Protein AF-0000000080795939 (afdb_homodimer)

Structure (mmCIF, N/CA/C/O backbone):
data_AF-0000000080795939-model_v1
#
loop_
_entity.id
_entity.type
_entity.pdbx_description
1 polymer 'RNA-binding protein Hfq'
#
loop_
_atom_site.group_PDB
_atom_site.id
_atom_site.type_symbol
_atom_site.label_atom_id
_atom_site.label_alt_id
_atom_site.label_comp_id
_atom_site.label_asym_id
_atom_site.label_entity_id
_atom_site.label_seq_id
_atom_site.pdbx_PDB_ins_code
_atom_site.Cartn_x
_atom_site.Cartn_y
_atom_site.Cartn_z
_atom_site.occupancy
_atom_site.B_iso_or_equiv
_atom_site.auth_seq_id
_atom_site.auth_comp_id
_atom_site.auth_asym_id
_atom_site.auth_atom_id
_atom_site.pdbx_PDB_model_num
ATOM 1 N N . MET A 1 1 ? 4.16 20.094 -15.539 1 32.28 1 MET A N 1
ATOM 2 C CA . MET A 1 1 ? 3.641 19.812 -14.211 1 32.28 1 MET A CA 1
ATOM 3 C C . MET A 1 1 ? 4.438 18.688 -13.539 1 32.28 1 MET A C 1
ATOM 5 O O . MET A 1 1 ? 4.906 17.766 -14.211 1 32.28 1 MET A O 1
ATOM 9 N N . ALA A 1 2 ? 5.113 18.859 -12.508 1 42 2 ALA A N 1
ATOM 10 C CA . ALA A 1 2 ? 6.035 17.906 -11.906 1 42 2 ALA A CA 1
ATOM 11 C C . ALA A 1 2 ? 5.438 16.5 -11.883 1 42 2 ALA A C 1
ATOM 13 O O . ALA A 1 2 ? 4.258 16.328 -11.562 1 42 2 ALA A O 1
ATOM 14 N N . GLU A 1 3 ? 5.809 15.719 -12.758 1 47.53 3 GLU A N 1
ATOM 15 C CA . GLU A 1 3 ? 5.258 14.375 -12.836 1 47.53 3 GLU A CA 1
ATOM 16 C C . GLU A 1 3 ? 4.93 13.836 -11.445 1 47.53 3 GLU A C 1
ATOM 18 O O . GLU A 1 3 ? 5.781 13.836 -10.555 1 47.53 3 GLU A O 1
ATOM 23 N N . LYS A 1 4 ? 3.723 14.016 -11.016 1 59.03 4 LYS A N 1
ATOM 24 C CA . LYS A 1 4 ? 3.207 13.531 -9.734 1 59.03 4 LYS A CA 1
ATOM 25 C C . LYS A 1 4 ? 3.799 12.172 -9.383 1 59.03 4 LYS A C 1
ATOM 27 O O . LYS A 1 4 ? 3.873 11.281 -10.227 1 59.03 4 LYS A O 1
ATOM 32 N N . PHE A 1 5 ? 4.676 12.156 -8.453 1 74.81 5 PHE A N 1
ATOM 33 C CA . PHE A 1 5 ? 5.293 10.922 -7.977 1 74.81 5 PHE A CA 1
ATOM 34 C C . PHE A 1 5 ? 4.266 9.797 -7.891 1 74.81 5 PHE A C 1
ATOM 36 O O . PHE A 1 5 ? 3.289 9.898 -7.148 1 74.81 5 PHE A O 1
ATOM 43 N N . ASN A 1 6 ? 4.297 8.945 -8.922 1 90.62 6 ASN A N 1
ATOM 44 C CA . ASN A 1 6 ? 3.418 7.781 -8.938 1 90.62 6 ASN A CA 1
ATOM 45 C C . ASN A 1 6 ? 4.004 6.629 -8.117 1 90.62 6 ASN A C 1
ATOM 47 O O . ASN A 1 6 ? 4.664 5.746 -8.672 1 90.62 6 ASN A O 1
ATOM 51 N N . LEU A 1 7 ? 3.77 6.605 -6.895 1 94.38 7 LEU A N 1
ATOM 52 C CA . LEU A 1 7 ? 4.316 5.645 -5.941 1 94.38 7 LEU A CA 1
ATOM 53 C C . LEU A 1 7 ? 4.008 4.215 -6.371 1 94.38 7 LEU A C 1
ATOM 55 O O . LEU A 1 7 ? 4.906 3.371 -6.426 1 94.38 7 LEU A O 1
ATOM 59 N N . GLN A 1 8 ? 2.764 3.924 -6.656 1 96.12 8 GLN A N 1
ATOM 60 C CA . GLN A 1 8 ? 2.354 2.57 -7.012 1 96.12 8 GLN A CA 1
ATOM 61 C C . GLN A 1 8 ? 3.121 2.061 -8.227 1 96.12 8 GLN A C 1
ATOM 63 O O . GLN A 1 8 ? 3.613 0.931 -8.227 1 96.12 8 GLN A O 1
ATOM 68 N N . ASP A 1 9 ? 3.221 2.922 -9.211 1 96.12 9 ASP A N 1
ATOM 69 C CA . ASP A 1 9 ? 3.904 2.531 -10.445 1 96.12 9 ASP A CA 1
ATOM 70 C C . ASP A 1 9 ? 5.379 2.238 -10.18 1 96.12 9 ASP A C 1
ATOM 72 O O . ASP A 1 9 ? 5.926 1.262 -10.703 1 96.12 9 ASP A O 1
ATOM 76 N N . ARG A 1 10 ? 5.965 3.05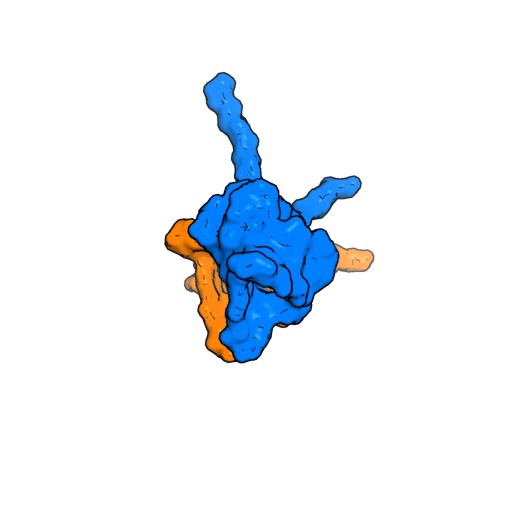5 -9.445 1 95.62 10 ARG A N 1
ATOM 77 C CA . ARG A 1 10 ? 7.379 2.859 -9.148 1 95.62 10 ARG A CA 1
ATOM 78 C C . ARG A 1 10 ? 7.598 1.577 -8.352 1 95.62 10 ARG A C 1
ATOM 80 O O . ARG A 1 10 ? 8.5 0.793 -8.656 1 95.62 10 ARG A O 1
ATOM 87 N N . PHE A 1 11 ? 6.797 1.362 -7.328 1 97.31 11 PHE A N 1
ATOM 88 C CA . PHE A 1 11 ? 6.859 0.163 -6.5 1 97.31 11 PHE A CA 1
ATOM 89 C C . PHE A 1 11 ? 6.734 -1.092 -7.355 1 97.31 11 PHE A C 1
ATOM 91 O O . PHE A 1 11 ? 7.582 -1.982 -7.289 1 97.31 11 PHE A O 1
ATOM 98 N N . LEU A 1 12 ? 5.727 -1.121 -8.227 1 98.12 12 LEU A N 1
ATOM 99 C CA . LEU A 1 12 ? 5.449 -2.289 -9.055 1 98.12 12 LEU A CA 1
ATOM 100 C C . LEU A 1 12 ? 6.535 -2.48 -10.109 1 98.12 12 LEU A C 1
ATOM 102 O O . LEU A 1 12 ? 6.906 -3.613 -10.43 1 98.12 12 LEU A O 1
ATOM 106 N N . ASN A 1 13 ? 7.031 -1.396 -10.609 1 97.69 13 ASN A N 1
ATOM 107 C CA . ASN A 1 13 ? 8.078 -1.491 -11.625 1 97.69 13 ASN A CA 1
ATOM 108 C C . ASN A 1 13 ? 9.375 -2.051 -11.039 1 97.69 13 ASN A C 1
ATOM 110 O O . ASN A 1 13 ? 10.062 -2.842 -11.688 1 97.69 13 ASN A O 1
ATOM 114 N N . ILE A 1 14 ? 9.719 -1.615 -9.859 1 97.56 14 ILE A N 1
ATOM 115 C CA . ILE A 1 14 ? 10.922 -2.117 -9.211 1 97.56 14 ILE A CA 1
ATOM 116 C C . ILE A 1 14 ? 10.781 -3.611 -8.938 1 97.56 14 ILE A C 1
ATOM 118 O O . ILE A 1 14 ? 11.711 -4.383 -9.164 1 97.56 14 ILE A O 1
ATOM 122 N N . LEU A 1 15 ? 9.602 -4.047 -8.438 1 98.25 15 LEU A N 1
ATOM 123 C CA . LEU A 1 15 ? 9.336 -5.469 -8.242 1 98.25 15 LEU A CA 1
ATOM 124 C C . LEU A 1 15 ? 9.523 -6.242 -9.539 1 98.25 15 LEU A C 1
ATOM 126 O O . LEU A 1 15 ? 10.133 -7.312 -9.547 1 98.25 15 LEU A O 1
ATOM 130 N N . ARG A 1 16 ? 8.914 -5.727 -10.602 1 98.25 16 ARG A N 1
ATOM 131 C CA . ARG A 1 16 ? 8.93 -6.363 -11.914 1 98.25 16 ARG A CA 1
ATOM 132 C C . ARG A 1 16 ? 10.359 -6.477 -12.445 1 98.25 16 ARG A C 1
ATOM 134 O O . ARG A 1 16 ? 10.805 -7.57 -12.805 1 98.25 16 ARG A O 1
ATOM 141 N N . ILE A 1 17 ? 11.109 -5.387 -12.438 1 97.81 17 ILE A N 1
ATOM 142 C CA . ILE A 1 17 ? 12.438 -5.316 -13.031 1 97.81 17 ILE A CA 1
ATOM 143 C C . ILE A 1 17 ? 13.398 -6.211 -12.25 1 97.81 17 ILE A C 1
ATOM 145 O O . ILE A 1 17 ? 14.227 -6.91 -12.844 1 97.81 17 ILE A O 1
ATOM 149 N N . ASN A 1 18 ? 13.234 -6.215 -10.938 1 97.69 18 ASN A N 1
ATOM 150 C CA . ASN A 1 18 ? 14.172 -6.953 -10.102 1 97.69 18 ASN A CA 1
ATOM 151 C C . ASN A 1 18 ? 13.648 -8.352 -9.773 1 97.69 18 ASN A C 1
ATOM 153 O O . ASN A 1 18 ? 14.289 -9.094 -9.023 1 97.69 18 ASN A O 1
ATOM 157 N N . LYS A 1 19 ? 12.516 -8.664 -10.281 1 97.81 19 LYS A N 1
ATOM 158 C CA . LYS A 1 19 ? 11.906 -9.984 -10.094 1 97.81 19 LYS A CA 1
ATOM 159 C C . LYS A 1 19 ? 11.797 -10.336 -8.617 1 97.81 19 LYS A C 1
ATOM 161 O O . LYS A 1 19 ? 12.156 -11.438 -8.203 1 97.81 19 LYS A O 1
ATOM 166 N N . ILE A 1 20 ? 11.43 -9.406 -7.812 1 98.31 20 ILE A N 1
ATOM 167 C CA . ILE A 1 20 ? 11.242 -9.609 -6.379 1 98.31 20 ILE A CA 1
ATOM 168 C C . ILE A 1 20 ? 9.867 -10.227 -6.121 1 98.31 20 ILE A C 1
ATOM 170 O O . ILE A 1 20 ? 8.852 -9.734 -6.621 1 98.31 20 ILE A O 1
ATOM 174 N N . GLU A 1 21 ? 9.844 -11.312 -5.371 1 98.69 21 GLU A N 1
ATOM 175 C CA . GLU A 1 21 ? 8.57 -11.922 -4.996 1 98.69 21 GLU A CA 1
ATOM 176 C C . GLU A 1 21 ? 7.758 -10.992 -4.098 1 98.69 21 GLU A C 1
ATOM 178 O O . GLU A 1 21 ? 8.312 -10.32 -3.23 1 98.69 21 GLU A O 1
ATOM 183 N N . VAL A 1 22 ? 6.414 -11.078 -4.297 1 98.75 22 VAL A N 1
ATOM 184 C CA . VAL A 1 22 ? 5.531 -10.242 -3.498 1 98.75 22 VAL A CA 1
ATOM 185 C C . VAL A 1 22 ? 4.332 -11.055 -3.02 1 98.75 22 VAL A C 1
ATOM 187 O O . VAL A 1 22 ? 3.781 -11.859 -3.775 1 98.75 22 VAL A O 1
ATOM 190 N N . LYS A 1 23 ? 4.023 -10.812 -1.775 1 98.56 23 LYS A N 1
ATOM 191 C CA . LYS A 1 23 ? 2.771 -11.312 -1.222 1 98.56 23 LYS A CA 1
ATOM 192 C C . LYS A 1 23 ? 1.658 -10.281 -1.351 1 98.56 23 LYS A C 1
ATOM 194 O O . LYS A 1 23 ? 1.863 -9.102 -1.059 1 98.56 23 LYS A O 1
ATOM 199 N N . ILE A 1 24 ? 0.473 -10.695 -1.769 1 98.38 24 ILE A N 1
ATOM 200 C CA . ILE A 1 24 ? -0.655 -9.797 -1.972 1 98.38 24 ILE A CA 1
ATOM 201 C C . ILE A 1 24 ? -1.841 -10.25 -1.125 1 98.38 24 ILE A C 1
ATOM 203 O O . ILE A 1 24 ? -2.295 -11.391 -1.245 1 98.38 24 ILE A O 1
ATOM 207 N N . TYR A 1 25 ? -2.324 -9.328 -0.342 1 97.19 25 TYR A N 1
ATOM 208 C CA . TYR A 1 25 ? -3.525 -9.555 0.457 1 97.19 25 TYR A CA 1
ATOM 209 C C . TYR A 1 25 ? -4.758 -9 -0.248 1 97.19 25 TYR A C 1
ATOM 211 O O . TYR A 1 25 ? -4.789 -7.832 -0.637 1 97.19 25 TYR A O 1
ATOM 219 N N . LEU A 1 26 ? -5.715 -9.891 -0.4 1 96.62 26 LEU A N 1
ATOM 220 C CA . LEU A 1 26 ? -6.926 -9.531 -1.129 1 96.62 26 LEU A CA 1
ATOM 221 C C . LEU A 1 26 ? -8.109 -9.375 -0.177 1 96.62 26 LEU A C 1
ATOM 223 O O . LEU A 1 26 ? -8.023 -9.766 0.99 1 96.62 26 LEU A O 1
ATOM 227 N N . GLU A 1 27 ? -9.094 -8.781 -0.702 1 91.25 27 GLU A N 1
ATOM 228 C CA . GLU A 1 27 ? -10.336 -8.656 0.054 1 91.25 27 GLU A CA 1
ATOM 229 C C . GLU A 1 27 ? -10.867 -10.023 0.481 1 91.25 27 GLU A C 1
ATOM 231 O O . GLU A 1 27 ? -10.648 -11.023 -0.21 1 91.25 27 GLU A O 1
ATOM 236 N N . GLY A 1 28 ? -11.438 -10.07 1.706 1 87.62 28 GLY A N 1
ATOM 237 C CA . GLY A 1 28 ? -12.094 -11.289 2.146 1 87.62 28 GLY A CA 1
ATOM 238 C C . GLY A 1 28 ? -11.148 -12.289 2.785 1 87.62 28 GLY A C 1
ATOM 239 O O . GLY A 1 28 ? -11.508 -13.445 3.012 1 87.62 28 GLY A O 1
ATOM 240 N N . GLY A 1 29 ? -9.875 -11.875 2.893 1 86.25 29 GLY A N 1
ATOM 241 C CA . GLY A 1 29 ? -8.953 -12.695 3.654 1 86.25 29 GLY A CA 1
ATOM 242 C C . GLY A 1 29 ? -8.117 -13.617 2.783 1 86.25 29 GLY A C 1
ATOM 243 O O . GLY A 1 29 ? -7.348 -14.43 3.293 1 86.25 29 GLY A O 1
ATOM 244 N N . PHE A 1 30 ? -8.188 -13.469 1.51 1 91.25 30 PHE A N 1
ATOM 245 C CA . PHE A 1 30 ? -7.387 -14.258 0.583 1 91.25 30 PHE A CA 1
ATOM 246 C C . PHE A 1 30 ? -6.031 -13.602 0.349 1 91.25 30 PHE A C 1
ATOM 248 O O . PHE A 1 30 ? -5.883 -12.391 0.511 1 91.25 30 PHE A O 1
ATOM 255 N N . GLN A 1 31 ? -5.086 -14.562 0.08 1 95.81 31 GLN A N 1
ATOM 256 C CA . GLN A 1 31 ? -3.76 -14.062 -0.266 1 95.81 31 GLN A CA 1
ATOM 257 C C . GLN A 1 31 ? -3.176 -14.828 -1.449 1 95.81 31 GLN A C 1
ATOM 259 O O . GLN A 1 31 ? -3.549 -15.977 -1.694 1 95.81 31 GLN A O 1
ATOM 264 N N . THR A 1 32 ? -2.332 -14.156 -2.193 1 96.94 32 THR A N 1
ATOM 265 C CA . THR A 1 32 ? -1.554 -14.773 -3.258 1 96.94 32 THR A CA 1
ATOM 266 C C . THR A 1 32 ? -0.131 -14.227 -3.281 1 96.94 32 THR A C 1
ATOM 268 O O . THR A 1 32 ? 0.221 -13.367 -2.467 1 96.94 32 THR A O 1
ATOM 271 N N . SER A 1 33 ? 0.689 -14.836 -4.105 1 98.19 33 SER A N 1
ATOM 272 C CA . SER A 1 33 ? 2.066 -14.367 -4.219 1 98.19 33 SER A CA 1
ATOM 273 C C . SER A 1 33 ? 2.65 -14.695 -5.59 1 98.19 33 SER A C 1
ATOM 275 O O . SER A 1 33 ? 2.088 -15.5 -6.332 1 98.19 33 SER A O 1
ATOM 277 N N . GLY A 1 34 ? 3.691 -14.008 -5.875 1 98.62 34 GLY A N 1
ATOM 278 C CA . GLY A 1 34 ? 4.398 -14.258 -7.121 1 98.62 34 GLY A CA 1
ATOM 279 C C . GLY A 1 34 ? 5.305 -13.117 -7.531 1 98.62 34 GLY A C 1
ATOM 280 O O . GLY A 1 34 ? 5.559 -12.203 -6.746 1 98.62 34 GLY A O 1
ATOM 281 N N . VAL A 1 35 ? 5.828 -13.281 -8.719 1 98.75 35 VAL A N 1
ATOM 282 C CA . VAL A 1 35 ? 6.648 -12.227 -9.305 1 98.75 35 VAL A CA 1
ATOM 283 C C . VAL A 1 35 ? 5.809 -11.398 -10.266 1 98.75 35 VAL A C 1
ATOM 285 O O . VAL A 1 35 ? 5.047 -11.945 -11.07 1 98.75 35 VAL A O 1
ATOM 288 N N . VAL A 1 36 ? 6 -10.078 -10.172 1 98.81 36 VAL A N 1
ATOM 289 C CA . VAL A 1 36 ? 5.277 -9.203 -11.086 1 98.81 36 VAL A CA 1
ATOM 290 C C . VAL A 1 36 ? 5.852 -9.328 -12.492 1 98.81 36 VAL A C 1
ATOM 292 O O . VAL A 1 36 ? 7.051 -9.117 -12.703 1 98.81 36 VAL A O 1
ATOM 295 N N . ARG A 1 37 ? 4.953 -9.602 -13.414 1 98.69 37 ARG A N 1
ATOM 296 C CA . ARG A 1 37 ? 5.371 -9.727 -14.812 1 98.69 37 ARG A CA 1
ATOM 297 C C . ARG A 1 37 ? 5.012 -8.469 -15.602 1 98.69 37 ARG A C 1
ATOM 299 O O . ARG A 1 37 ? 5.758 -8.055 -16.484 1 98.69 37 ARG A O 1
ATOM 306 N N . SER A 1 38 ? 3.836 -7.922 -15.297 1 98.38 38 SER A N 1
ATOM 307 C CA . SER A 1 38 ? 3.303 -6.715 -15.922 1 98.38 38 SER A CA 1
ATOM 308 C C . SER A 1 38 ? 2.186 -6.102 -15.086 1 98.38 38 SER A C 1
ATOM 310 O O . SER A 1 38 ? 1.707 -6.719 -14.133 1 98.38 38 SER A O 1
ATOM 312 N N . PHE A 1 39 ? 1.899 -4.77 -15.398 1 98.31 39 PHE A N 1
ATOM 313 C CA . PHE A 1 39 ? 0.771 -4.129 -14.734 1 98.31 39 PHE A CA 1
ATOM 314 C C . PHE A 1 39 ? 0.289 -2.922 -15.531 1 98.31 39 PHE A C 1
ATOM 316 O O . PHE A 1 39 ? 1.009 -2.41 -16.391 1 98.31 39 PHE A O 1
ATOM 323 N N . ASP A 1 40 ? -0.887 -2.529 -15.266 1 96.94 40 ASP A N 1
ATOM 324 C CA . ASP A 1 40 ? -1.462 -1.312 -15.828 1 96.94 40 ASP A CA 1
ATOM 325 C C . ASP A 1 40 ? -2.26 -0.542 -14.781 1 96.94 40 ASP A C 1
ATOM 327 O O . ASP A 1 40 ? -2.023 -0.691 -13.578 1 96.94 40 ASP A O 1
ATOM 331 N N . ASP A 1 41 ? -3.15 0.251 -15.148 1 95.69 41 ASP A N 1
ATOM 332 C CA . ASP A 1 41 ? -3.836 1.152 -14.227 1 95.69 41 ASP A CA 1
ATOM 333 C C . ASP A 1 41 ? -4.754 0.379 -13.281 1 95.69 41 ASP A C 1
ATOM 335 O O . ASP A 1 41 ? -5.047 0.837 -12.172 1 95.69 41 ASP A O 1
ATOM 339 N N . TYR A 1 42 ? -5.059 -0.827 -13.664 1 97.06 42 TYR A N 1
ATOM 340 C CA . TYR A 1 42 ? -6.137 -1.463 -12.914 1 97.06 42 TYR A CA 1
ATOM 341 C C . TYR A 1 42 ? -5.75 -2.871 -12.484 1 97.06 42 TYR A C 1
ATOM 343 O O . TYR A 1 42 ? -6.391 -3.461 -11.609 1 97.06 42 TYR A O 1
ATOM 351 N N . THR A 1 43 ? -4.699 -3.49 -13.094 1 98.44 43 THR A N 1
ATOM 352 C CA . THR A 1 43 ? -4.414 -4.898 -12.852 1 98.44 43 THR A CA 1
ATOM 353 C C . THR A 1 43 ? -2.91 -5.133 -12.711 1 98.44 43 THR A C 1
ATOM 355 O O . THR A 1 43 ? -2.105 -4.297 -13.133 1 98.44 43 THR A O 1
ATOM 358 N N . VAL A 1 44 ? -2.561 -6.227 -12.117 1 98.69 44 VAL A N 1
ATOM 359 C CA . VAL A 1 44 ? -1.202 -6.738 -11.969 1 98.69 44 VAL A CA 1
ATOM 360 C C . VAL A 1 44 ? -1.143 -8.195 -12.43 1 98.69 44 VAL A C 1
ATOM 362 O O . VAL A 1 44 ? -1.908 -9.031 -11.945 1 98.69 44 VAL A O 1
ATOM 365 N N . LEU A 1 45 ? -0.258 -8.484 -13.32 1 98.81 45 LEU A N 1
ATOM 366 C CA . LEU A 1 45 ? -0.011 -9.852 -13.758 1 98.81 45 LEU A CA 1
ATOM 367 C C . LEU A 1 45 ? 1.099 -10.5 -12.938 1 98.81 45 LEU A C 1
ATOM 369 O O . LEU A 1 45 ? 2.225 -9.992 -12.906 1 98.81 45 LEU A O 1
ATOM 373 N N . LEU A 1 46 ? 0.734 -11.617 -12.344 1 98.69 46 LEU A N 1
ATOM 374 C CA . LEU A 1 46 ? 1.702 -12.336 -11.516 1 98.69 46 LEU A CA 1
ATOM 375 C C . LEU A 1 46 ? 2.1 -13.656 -12.18 1 98.69 46 LEU A C 1
ATOM 377 O O . LEU A 1 46 ? 1.28 -14.297 -12.836 1 98.69 46 LEU A O 1
ATOM 381 N N . GLY A 1 47 ? 3.367 -13.938 -11.914 1 98.38 47 GLY A N 1
ATOM 382 C CA . GLY A 1 47 ? 3.844 -15.273 -12.234 1 98.38 47 GLY A CA 1
ATOM 383 C C . GLY A 1 47 ? 4.359 -16.031 -11.031 1 98.38 47 GLY A C 1
ATOM 384 O O . GLY A 1 47 ? 5.098 -15.477 -10.211 1 98.38 47 GLY A O 1
ATOM 385 N N . LYS A 1 48 ? 3.91 -17.375 -10.945 1 96.75 48 LYS A N 1
ATOM 386 C CA . LYS A 1 48 ? 4.383 -18.234 -9.867 1 96.75 48 LYS A CA 1
ATOM 387 C C . LYS A 1 48 ? 4.387 -19.703 -10.297 1 96.75 48 LYS A C 1
ATOM 389 O O . LYS A 1 48 ? 3.344 -20.25 -10.656 1 96.75 48 LYS A O 1
ATOM 394 N N . ASN A 1 49 ? 5.551 -20.266 -10.219 1 95.06 49 ASN A N 1
ATOM 395 C CA . ASN A 1 49 ? 5.691 -21.688 -10.5 1 95.06 49 ASN A CA 1
ATOM 396 C C . ASN A 1 49 ? 5.062 -22.047 -11.844 1 95.06 49 ASN A C 1
ATOM 398 O O . ASN A 1 49 ? 4.293 -23.016 -11.93 1 95.06 49 ASN A O 1
ATOM 402 N N . GLY A 1 50 ? 5.242 -21.344 -12.805 1 93.62 50 GLY A N 1
ATOM 403 C CA . GLY A 1 50 ? 4.77 -21.625 -14.148 1 93.62 50 GLY A CA 1
ATOM 404 C C . GLY A 1 50 ? 3.332 -21.203 -14.383 1 93.62 50 GLY A C 1
ATOM 405 O O . GLY A 1 50 ? 2.807 -21.344 -15.492 1 93.62 50 GLY A O 1
ATOM 406 N N . GLU A 1 51 ? 2.699 -20.719 -13.32 1 97.12 51 GLU A N 1
ATOM 407 C CA . GLU A 1 51 ? 1.324 -20.234 -13.422 1 97.12 51 GLU A CA 1
ATOM 408 C C . GLU A 1 51 ? 1.274 -18.719 -13.43 1 97.12 51 GLU A C 1
ATOM 410 O O . GLU A 1 51 ? 2.199 -18.047 -12.953 1 97.12 51 GLU A O 1
ATOM 415 N N . GLN A 1 52 ? 0.187 -18.312 -14.18 1 97.75 52 GLN A N 1
ATOM 416 C CA . GLN A 1 52 ? -0.035 -16.875 -14.219 1 97.75 52 GLN A CA 1
ATOM 417 C C . GLN A 1 52 ? -1.368 -16.5 -13.57 1 97.75 52 GLN A C 1
ATOM 419 O O . GLN A 1 52 ? -2.326 -17.281 -13.633 1 97.75 52 GLN A O 1
ATOM 424 N N . SER A 1 53 ? -1.452 -15.312 -12.922 1 97.75 53 SER A N 1
ATOM 425 C CA . SER A 1 53 ? -2.693 -14.773 -12.383 1 97.75 53 SER A CA 1
ATOM 426 C C . SER A 1 53 ? -2.799 -13.273 -12.641 1 97.75 53 SER A C 1
ATOM 428 O O . SER A 1 53 ? -1.808 -12.547 -12.539 1 97.75 53 SER A O 1
ATOM 430 N N . LEU A 1 54 ? -3.98 -12.828 -13.039 1 98.44 54 LEU A N 1
ATOM 431 C CA . LEU A 1 54 ? -4.281 -11.406 -13.195 1 98.44 54 LEU A CA 1
ATOM 432 C C . LEU A 1 54 ? -5.023 -10.875 -11.977 1 98.44 54 LEU A C 1
ATOM 434 O O . LEU A 1 54 ? -6.176 -11.25 -11.734 1 98.44 54 LEU A O 1
ATOM 438 N N . VAL A 1 55 ? -4.387 -10.023 -11.25 1 98.19 55 VAL A N 1
ATOM 439 C CA . VAL A 1 55 ? -4.961 -9.484 -10.023 1 98.19 55 VAL A CA 1
ATOM 440 C C . VAL A 1 55 ? -5.48 -8.07 -10.273 1 98.19 55 VAL A C 1
ATOM 442 O O . VAL A 1 55 ? -4.754 -7.219 -10.789 1 98.19 55 VAL A O 1
ATOM 445 N N . TYR A 1 56 ? -6.762 -7.875 -9.906 1 97.94 56 TYR A N 1
ATOM 446 C CA . TYR A 1 56 ? -7.32 -6.535 -10.039 1 97.94 56 TYR A CA 1
ATOM 447 C C . TYR A 1 56 ? -7.02 -5.691 -8.812 1 97.94 56 TYR A C 1
ATOM 449 O O . TYR A 1 56 ? -7.352 -6.082 -7.688 1 97.94 56 TYR A O 1
ATOM 457 N N . LYS A 1 57 ? -6.598 -4.465 -9.008 1 97.44 57 LYS A N 1
ATOM 458 C CA . LYS A 1 57 ? -6.117 -3.602 -7.934 1 97.44 57 LYS A CA 1
ATOM 459 C C . LYS A 1 57 ? -7.254 -3.215 -6.992 1 97.44 57 LYS A C 1
ATOM 461 O O . LYS A 1 57 ? -7.039 -3.025 -5.793 1 97.44 57 LYS A O 1
ATOM 466 N N . HIS A 1 58 ? -8.445 -3.123 -7.457 1 96.62 58 HIS A N 1
ATOM 467 C CA . HIS A 1 58 ? -9.586 -2.727 -6.629 1 96.62 58 HIS A CA 1
ATOM 468 C C . HIS A 1 58 ? -9.906 -3.795 -5.59 1 96.62 58 HIS A C 1
ATOM 470 O O . HIS A 1 58 ? -10.672 -3.543 -4.652 1 96.62 58 HIS A O 1
ATOM 476 N N . ALA A 1 59 ? -9.273 -5.02 -5.758 1 96.12 59 ALA A N 1
ATOM 477 C CA . ALA A 1 59 ? -9.5 -6.105 -4.809 1 96.12 59 ALA A CA 1
ATOM 478 C C . ALA A 1 59 ? -8.328 -6.254 -3.846 1 96.12 59 ALA A C 1
ATOM 480 O O . ALA A 1 59 ? -8.375 -7.062 -2.918 1 96.12 59 ALA A O 1
ATOM 481 N N . VAL A 1 60 ? -7.27 -5.504 -4.074 1 97.38 60 VAL A N 1
ATOM 482 C CA . VAL A 1 60 ? -6.055 -5.637 -3.275 1 97.38 60 VAL A CA 1
ATOM 483 C C . VAL A 1 60 ? -6.168 -4.785 -2.014 1 97.38 60 VAL A C 1
ATOM 485 O O . VAL A 1 60 ? -6.578 -3.623 -2.078 1 97.38 60 VAL A O 1
ATOM 488 N N . LYS A 1 61 ? -5.695 -5.398 -0.916 1 96.75 61 LYS A N 1
ATOM 489 C CA . LYS A 1 61 ? -5.633 -4.688 0.356 1 96.75 61 LYS A CA 1
ATOM 490 C C . LYS A 1 61 ? -4.215 -4.195 0.642 1 96.75 61 LYS A C 1
ATOM 492 O O . LYS A 1 61 ? -4.023 -3.051 1.06 1 96.75 61 LYS A O 1
ATOM 497 N N . MET A 1 62 ? -3.324 -5.105 0.365 1 97.56 62 MET A N 1
ATOM 498 C CA . MET A 1 62 ? -1.945 -4.832 0.763 1 97.56 62 MET A CA 1
ATOM 499 C C . MET A 1 62 ? -0.97 -5.691 -0.032 1 97.56 62 MET A C 1
ATOM 501 O O . MET A 1 62 ? -1.28 -6.836 -0.376 1 97.56 62 MET A O 1
ATOM 505 N N . MET A 1 63 ? 0.208 -5.074 -0.318 1 98.44 63 MET A N 1
ATOM 506 C CA . MET A 1 63 ? 1.313 -5.809 -0.93 1 98.44 63 MET A CA 1
ATOM 507 C C . MET A 1 63 ? 2.562 -5.738 -0.056 1 98.44 63 MET A C 1
ATOM 509 O O . MET A 1 63 ? 2.906 -4.672 0.458 1 98.44 63 MET A O 1
ATOM 513 N N . VAL A 1 64 ? 3.24 -6.953 0.089 1 98.38 64 VAL A N 1
ATOM 514 C CA . VAL A 1 64 ? 4.441 -7.035 0.91 1 98.38 64 VAL A CA 1
ATOM 515 C C . VAL A 1 64 ? 5.566 -7.699 0.117 1 98.38 64 VAL A C 1
ATOM 517 O O . VAL A 1 64 ? 5.531 -8.906 -0.13 1 98.38 64 VAL A O 1
ATOM 520 N N . PRO A 1 65 ? 6.523 -6.918 -0.235 1 98.56 65 PRO A N 1
ATOM 521 C CA . PRO A 1 65 ? 7.656 -7.512 -0.95 1 98.56 65 PRO A CA 1
ATOM 522 C C . PRO A 1 65 ? 8.531 -8.383 -0.051 1 98.56 65 PRO A C 1
ATOM 524 O O . PRO A 1 65 ? 8.609 -8.148 1.156 1 98.56 65 PRO A O 1
ATOM 527 N N . SER A 1 66 ? 9.203 -9.305 -0.642 1 98.06 66 SER A N 1
ATOM 528 C CA . SER A 1 66 ? 10.07 -10.219 0.104 1 98.06 66 SER A CA 1
ATOM 529 C C . SER A 1 66 ? 11.391 -9.555 0.473 1 98.06 66 SER A C 1
ATOM 531 O O . SER A 1 66 ? 12.102 -10.031 1.355 1 98.06 66 SER A O 1
ATOM 533 N N . LYS A 1 67 ? 11.711 -8.43 -0.258 1 95.81 67 LYS A N 1
ATOM 534 C CA . LYS A 1 67 ? 12.922 -7.656 -0.015 1 95.81 67 LYS A CA 1
ATOM 535 C C . LYS A 1 67 ? 12.617 -6.16 0.036 1 95.81 67 LYS A C 1
ATOM 537 O O . LYS A 1 67 ? 11.617 -5.707 -0.518 1 95.81 67 LYS A O 1
ATOM 542 N N . TYR A 1 68 ? 13.5 -5.512 0.677 1 94.5 68 TYR A N 1
ATOM 543 C CA . TYR A 1 68 ? 13.367 -4.062 0.765 1 94.5 68 TYR A CA 1
ATOM 544 C C . TYR A 1 68 ? 13.508 -3.416 -0.608 1 94.5 68 TYR A C 1
ATOM 546 O O . TYR A 1 68 ? 14.414 -3.756 -1.371 1 94.5 68 TYR A O 1
ATOM 554 N N . ILE A 1 69 ? 12.578 -2.469 -0.815 1 92.88 69 ILE A N 1
ATOM 555 C CA . ILE A 1 69 ? 12.539 -1.75 -2.084 1 92.88 69 ILE A CA 1
ATOM 556 C C . ILE A 1 69 ? 12.992 -0.308 -1.873 1 92.88 69 ILE A C 1
ATOM 558 O O . ILE A 1 69 ? 12.422 0.417 -1.054 1 92.88 69 ILE A O 1
ATOM 562 N N . LYS A 1 70 ? 13.969 0.106 -2.566 1 89.75 70 LYS A N 1
ATOM 563 C CA . LYS A 1 70 ? 14.453 1.48 -2.482 1 89.75 70 LYS A CA 1
ATOM 564 C C . LYS A 1 70 ? 13.727 2.383 -3.471 1 89.75 70 LYS A C 1
ATOM 566 O O . LYS A 1 70 ? 14.062 2.422 -4.656 1 89.75 70 LYS A O 1
ATOM 571 N N . LEU A 1 71 ? 12.844 3.08 -3.061 1 87.19 71 LEU A N 1
ATOM 572 C CA . LEU A 1 71 ? 11.992 3.881 -3.936 1 87.19 71 LEU A CA 1
ATOM 573 C C . LEU A 1 71 ? 12.633 5.234 -4.223 1 87.19 71 LEU A C 1
ATOM 575 O O . LEU A 1 71 ? 12.414 5.82 -5.285 1 87.19 71 LEU A O 1
ATOM 579 N N . PHE A 1 72 ? 13.273 5.812 -3.215 1 75.5 72 PHE A N 1
ATOM 580 C CA . PHE A 1 72 ? 13.805 7.156 -3.41 1 75.5 72 PHE A CA 1
ATOM 581 C C . PHE A 1 72 ? 15.328 7.141 -3.428 1 75.5 72 PHE A C 1
ATOM 583 O O . PHE A 1 72 ? 15.953 6.395 -2.674 1 75.5 72 PHE A O 1
ATOM 590 N N . GLN A 1 73 ? 15.898 7.301 -4.582 1 61.59 73 GLN A N 1
ATOM 591 C CA . GLN A 1 73 ? 17.359 7.457 -4.625 1 61.59 73 GLN A CA 1
ATOM 592 C C . GLN A 1 73 ? 17.781 8.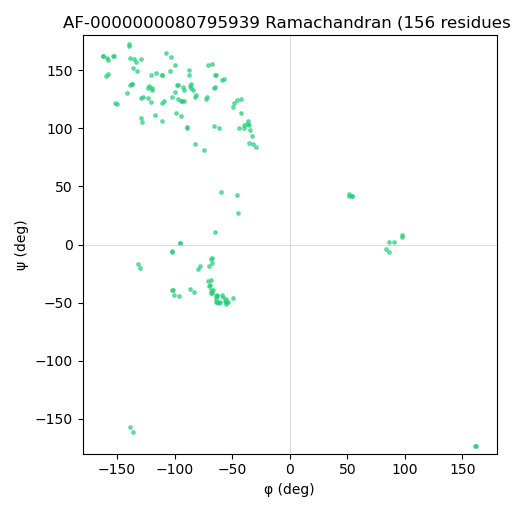75 -3.943 1 61.59 73 GLN A C 1
ATOM 594 O O . GLN A 1 73 ? 17.203 9.805 -4.172 1 61.59 73 GLN A O 1
ATOM 599 N N . GLU A 1 74 ? 18.25 8.523 -2.723 1 54.94 74 GLU A N 1
ATOM 600 C CA . GLU A 1 74 ? 18.859 9.688 -2.084 1 54.94 74 GLU A CA 1
ATOM 601 C C . GLU A 1 74 ? 19.859 10.367 -3.018 1 54.94 74 GLU A C 1
ATOM 603 O O . GLU A 1 74 ? 20.562 9.695 -3.779 1 54.94 74 GLU A O 1
ATOM 608 N N . PRO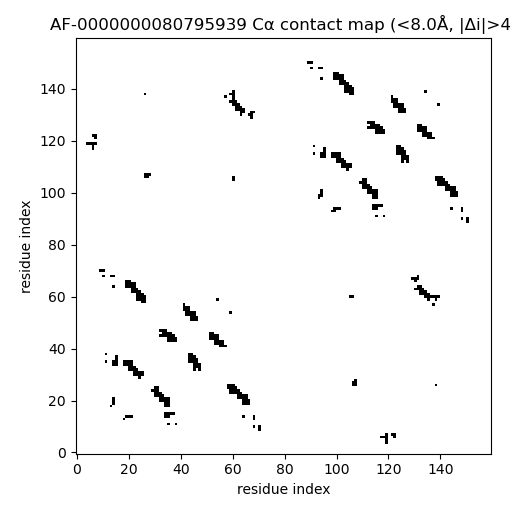 A 1 75 ? 19.594 11.609 -3.365 1 53.78 75 PRO A N 1
ATOM 609 C CA . PRO A 1 75 ? 20.656 12.242 -4.141 1 53.78 75 PRO A CA 1
ATOM 610 C C . PRO A 1 75 ? 22.047 11.93 -3.594 1 53.78 75 PRO A C 1
ATOM 612 O O . PRO A 1 75 ? 22.219 11.703 -2.391 1 53.78 75 PRO A O 1
ATOM 615 N N . PRO A 1 76 ? 22.953 11.391 -4.453 1 53.16 76 PRO A N 1
ATOM 616 C CA . PRO A 1 76 ? 24.328 11.172 -3.992 1 53.16 76 PRO A CA 1
ATOM 617 C C . PRO A 1 76 ? 24.828 12.273 -3.062 1 53.16 76 PRO A C 1
ATOM 619 O O . PRO A 1 76 ? 24.406 13.43 -3.193 1 53.16 76 PRO A O 1
ATOM 622 N N . SER A 1 77 ? 24.859 11.953 -1.796 1 53.44 77 SER A N 1
ATOM 623 C CA . SER A 1 77 ? 25.531 12.922 -0.93 1 53.44 77 SER A CA 1
ATOM 624 C C . SER A 1 77 ? 26.719 13.57 -1.635 1 53.44 77 SER A C 1
ATOM 626 O O . SER A 1 77 ? 27.484 12.898 -2.312 1 53.44 77 SER A O 1
ATOM 628 N N . LYS A 1 78 ? 26.484 14.766 -2.055 1 47.94 78 LYS A N 1
ATOM 629 C CA . LYS A 1 78 ? 27.656 15.508 -2.512 1 47.94 78 LYS A CA 1
ATOM 630 C C . LYS A 1 78 ? 28.828 15.352 -1.54 1 47.94 78 LYS A C 1
ATOM 632 O O . LYS A 1 78 ? 29.094 16.25 -0.737 1 47.94 78 LYS A O 1
ATOM 637 N N . ASP A 1 79 ? 28.984 14.352 -0.79 1 43.62 79 ASP A N 1
ATOM 638 C CA . ASP A 1 79 ? 30.25 14.445 -0.083 1 43.62 79 ASP A CA 1
ATOM 639 C C . ASP A 1 79 ? 31.422 14.375 -1.057 1 43.62 79 ASP A C 1
ATOM 641 O O . ASP A 1 79 ? 32.594 14.305 -0.638 1 43.62 79 ASP A O 1
ATOM 645 N N . GLU A 1 80 ? 31.25 14.469 -2.5 1 35.06 80 GLU A N 1
ATOM 646 C CA . GLU A 1 80 ? 32.625 14.742 -2.893 1 35.06 80 GLU A CA 1
ATOM 647 C C . GLU A 1 80 ? 33 16.203 -2.643 1 35.06 80 GLU A C 1
ATOM 649 O O . GLU A 1 80 ? 32.156 17.094 -2.846 1 35.06 80 GLU A O 1
ATOM 654 N N . MET B 1 1 ? -12.008 28.906 -6.023 1 35.91 1 MET B N 1
ATOM 655 C CA . MET B 1 1 ? -12.57 27.891 -5.145 1 35.91 1 MET B CA 1
ATOM 656 C C . MET B 1 1 ? -11.609 27.562 -4.012 1 35.91 1 MET B C 1
ATOM 658 O O . MET B 1 1 ? -10.391 27.672 -4.168 1 35.91 1 MET B O 1
ATOM 662 N N . ALA B 1 2 ? -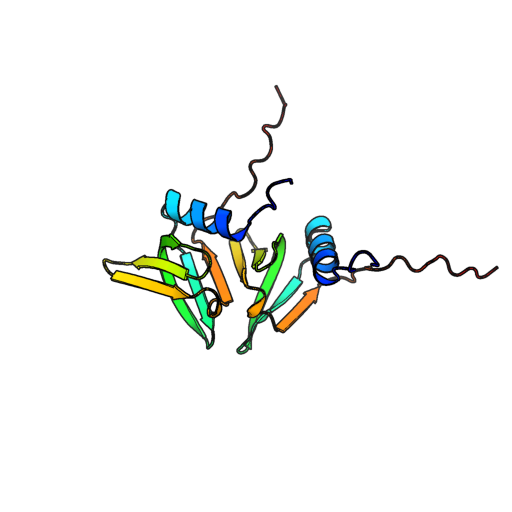11.852 27.609 -2.752 1 45.19 2 ALA B N 1
ATOM 663 C CA . ALA B 1 2 ? -10.969 27.422 -1.6 1 45.19 2 ALA B CA 1
ATOM 664 C C . ALA B 1 2 ? -10.023 26.25 -1.817 1 45.19 2 ALA B C 1
ATOM 666 O O . ALA B 1 2 ? -10.383 25.266 -2.461 1 45.19 2 ALA B O 1
ATOM 667 N N . GLU B 1 3 ? -8.797 26.328 -1.947 1 50.28 3 GLU B N 1
ATOM 668 C CA . GLU B 1 3 ? -7.832 25.234 -2.088 1 50.28 3 GLU B CA 1
ATOM 669 C C . GLU B 1 3 ? -8.289 23.984 -1.327 1 50.28 3 GLU B C 1
ATOM 671 O O . GLU B 1 3 ? -8.602 24.062 -0.136 1 50.28 3 GLU B O 1
ATOM 676 N N . LYS B 1 4 ? -9.062 23.172 -1.904 1 56.28 4 LYS B N 1
ATOM 677 C CA . LYS B 1 4 ? -9.656 21.938 -1.395 1 56.28 4 LYS B CA 1
ATOM 678 C C . LYS B 1 4 ? -8.758 21.281 -0.346 1 56.28 4 LYS B C 1
ATOM 680 O O . LYS B 1 4 ? -7.594 20.984 -0.618 1 56.28 4 LYS B O 1
ATOM 685 N N . PHE B 1 5 ? -8.914 21.781 0.93 1 69.38 5 PHE B N 1
ATOM 686 C CA . PHE B 1 5 ? -8.305 21.203 2.123 1 69.38 5 PHE B CA 1
ATOM 687 C C . PHE B 1 5 ? -8.258 19.688 2.029 1 69.38 5 PHE B C 1
ATOM 689 O O . PHE B 1 5 ? -9.297 19.016 2.062 1 69.38 5 PHE B O 1
ATOM 696 N N . ASN B 1 6 ? -7.176 19.141 1.416 1 87.19 6 ASN B N 1
ATOM 697 C CA . ASN B 1 6 ? -7.047 17.688 1.356 1 87.19 6 ASN B CA 1
ATOM 698 C C . ASN B 1 6 ? -6.648 17.109 2.709 1 87.19 6 ASN B C 1
ATOM 700 O O . ASN B 1 6 ? -5.461 16.938 2.992 1 87.19 6 ASN B O 1
ATOM 704 N N . LEU B 1 7 ? -7.633 16.922 3.613 1 92 7 LEU B N 1
ATOM 705 C CA . LEU B 1 7 ? -7.461 16.438 4.98 1 92 7 LEU B CA 1
ATOM 706 C C . LEU B 1 7 ? -6.594 15.18 5.012 1 92 7 LEU B C 1
ATOM 708 O O . LEU B 1 7 ? -5.664 15.086 5.812 1 92 7 LEU B O 1
ATOM 712 N N . GLN B 1 8 ? -6.859 14.281 4.172 1 94.75 8 GLN B N 1
ATOM 713 C CA . GLN B 1 8 ? -6.117 13.023 4.152 1 94.75 8 GLN B CA 1
ATOM 714 C C . GLN B 1 8 ? -4.633 13.273 3.893 1 94.75 8 GLN B C 1
ATOM 716 O O . GLN B 1 8 ? -3.777 12.719 4.586 1 94.75 8 GLN B O 1
ATOM 721 N N . ASP B 1 9 ? -4.383 14.023 2.898 1 94.56 9 ASP B N 1
ATOM 722 C CA . ASP B 1 9 ? -3.002 14.305 2.52 1 94.56 9 ASP B CA 1
ATOM 723 C C . ASP B 1 9 ? -2.242 14.969 3.666 1 94.56 9 ASP B C 1
ATOM 725 O O . ASP B 1 9 ? -1.082 14.641 3.922 1 94.56 9 ASP B O 1
ATOM 729 N N . ARG B 1 10 ? -2.855 15.859 4.262 1 93.44 10 ARG B N 1
ATOM 730 C CA . ARG B 1 10 ? -2.217 16.547 5.379 1 93.44 10 ARG B CA 1
ATOM 731 C C . ARG B 1 10 ? -1.933 15.578 6.523 1 93.44 10 ARG B C 1
ATOM 733 O O . ARG B 1 10 ? -0.833 15.57 7.082 1 93.44 10 ARG B O 1
ATOM 740 N N . PHE B 1 11 ? -2.996 14.844 6.855 1 96.44 11 PHE B N 1
ATOM 741 C CA . PHE B 1 11 ? -2.869 13.844 7.902 1 96.44 11 PHE B CA 1
ATOM 742 C C . PHE B 1 11 ? -1.709 12.898 7.609 1 96.44 11 PHE B C 1
ATOM 744 O O . PHE B 1 11 ? -0.83 12.711 8.453 1 96.44 11 PHE B O 1
ATOM 751 N N . LEU B 1 12 ? -1.597 12.352 6.469 1 97.12 12 LEU B N 1
ATOM 752 C CA . LEU B 1 12 ? -0.576 11.383 6.078 1 97.12 12 LEU B CA 1
ATOM 753 C C . LEU B 1 12 ? 0.796 12.047 5.996 1 97.12 12 LEU B C 1
ATOM 755 O O . LEU B 1 12 ? 1.809 11.43 6.336 1 97.12 12 LEU B O 1
ATOM 759 N N . ASN B 1 13 ? 0.794 13.258 5.586 1 96.25 13 ASN B N 1
ATOM 760 C CA . ASN B 1 13 ? 2.064 13.969 5.484 1 96.25 13 ASN B CA 1
ATOM 761 C C . ASN B 1 13 ? 2.666 14.242 6.859 1 96.25 13 ASN B C 1
ATOM 763 O O . ASN B 1 13 ? 3.881 14.133 7.043 1 96.25 13 ASN B O 1
ATOM 767 N N . ILE B 1 14 ? 1.839 14.625 7.789 1 96.5 14 ILE B N 1
ATOM 768 C CA . ILE B 1 14 ? 2.318 14.867 9.148 1 96.5 14 ILE B CA 1
ATOM 769 C C . ILE B 1 14 ? 2.857 13.57 9.742 1 96.5 14 ILE B C 1
ATOM 771 O O . ILE B 1 14 ? 3.916 13.562 10.375 1 96.5 14 ILE B O 1
ATOM 775 N N . LEU B 1 15 ? 2.15 12.461 9.57 1 97.75 15 LEU B N 1
ATOM 776 C CA . LEU B 1 15 ? 2.627 11.148 10.016 1 97.75 15 LEU B CA 1
ATOM 777 C C . LEU B 1 15 ? 3.99 10.836 9.414 1 97.75 15 LEU B C 1
ATOM 779 O O . LEU B 1 15 ? 4.883 10.352 10.109 1 97.75 15 LEU B O 1
ATOM 783 N N . ARG B 1 16 ? 4.121 11.055 8.133 1 97.31 16 ARG B N 1
ATOM 784 C CA . ARG B 1 16 ? 5.336 10.75 7.387 1 97.31 16 ARG B CA 1
ATOM 785 C C . ARG B 1 16 ? 6.504 11.602 7.875 1 97.31 16 ARG B C 1
ATOM 787 O O . ARG B 1 16 ? 7.559 11.078 8.227 1 97.31 16 ARG B O 1
ATOM 794 N N . ILE B 1 17 ? 6.301 12.938 7.996 1 96.69 17 ILE B N 1
ATOM 795 C CA . ILE B 1 17 ? 7.359 13.891 8.32 1 96.69 17 ILE B CA 1
ATOM 796 C C . ILE B 1 17 ? 7.828 13.664 9.758 1 96.69 17 ILE B C 1
ATOM 798 O O . ILE B 1 17 ? 9.031 13.703 10.039 1 96.69 17 ILE B O 1
ATOM 802 N N . ASN B 1 18 ? 6.879 13.383 10.625 1 97 18 ASN B N 1
ATOM 803 C CA . ASN B 1 18 ? 7.215 13.258 12.039 1 97 18 ASN B CA 1
ATOM 804 C C . ASN B 1 18 ? 7.457 11.797 12.43 1 97 18 ASN B C 1
ATOM 806 O O . ASN B 1 18 ? 7.695 11.5 13.602 1 97 18 ASN B O 1
ATOM 810 N N . LYS B 1 19 ? 7.363 10.891 11.445 1 97.44 19 LYS B N 1
ATOM 811 C CA . LYS B 1 19 ? 7.629 9.469 11.648 1 97.44 19 LYS B CA 1
ATOM 812 C C . LYS B 1 19 ? 6.789 8.914 12.789 1 97.44 19 LYS B C 1
ATOM 814 O O . LYS B 1 19 ? 7.305 8.211 13.664 1 97.44 19 LYS B O 1
ATOM 819 N 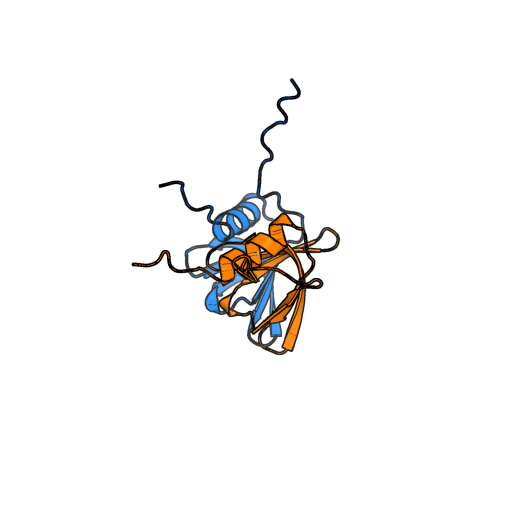N . ILE B 1 20 ? 5.574 9.312 12.82 1 98.19 20 ILE B N 1
ATOM 820 C CA . ILE B 1 20 ? 4.645 8.836 13.836 1 98.19 20 ILE B CA 1
ATOM 821 C C . ILE B 1 20 ? 4.074 7.484 13.43 1 98.19 20 ILE B C 1
ATOM 823 O O . ILE B 1 20 ? 3.578 7.328 12.312 1 98.19 20 ILE B O 1
ATOM 827 N N . GLU B 1 21 ? 4.176 6.531 14.312 1 98.62 21 GLU B N 1
ATOM 828 C CA . GLU B 1 21 ? 3.59 5.223 14.039 1 98.62 21 GLU B CA 1
ATOM 829 C C . GLU B 1 21 ? 2.07 5.309 13.93 1 98.62 21 GLU B C 1
ATOM 831 O O . GLU B 1 21 ? 1.43 6.043 14.688 1 98.62 21 GLU B O 1
ATOM 836 N N . VAL B 1 22 ? 1.5 4.488 13.055 1 98.75 22 VAL B N 1
ATOM 837 C CA . VAL B 1 22 ? 0.054 4.488 12.852 1 98.75 22 VAL B CA 1
ATOM 838 C C . VAL B 1 22 ? -0.454 3.053 12.758 1 98.75 22 VAL B C 1
ATOM 840 O O . VAL B 1 22 ? 0.177 2.207 12.117 1 98.75 22 VAL B O 1
ATOM 843 N N . LYS B 1 23 ? -1.541 2.785 13.375 1 98.62 23 LYS B N 1
ATOM 844 C CA . LYS B 1 23 ? -2.293 1.547 13.188 1 98.62 23 LYS B CA 1
ATOM 845 C C . LYS B 1 23 ? -3.355 1.703 12.109 1 98.62 23 LYS B C 1
ATOM 847 O O . LYS B 1 23 ? -4.094 2.689 12.094 1 98.62 23 LYS B O 1
ATOM 852 N N . ILE B 1 24 ? -3.447 0.776 11.195 1 98.5 24 ILE B N 1
ATOM 853 C CA . ILE B 1 24 ? -4.402 0.837 10.094 1 98.5 24 ILE B CA 1
ATOM 854 C C . ILE B 1 24 ? -5.332 -0.372 10.148 1 98.5 24 ILE B C 1
ATOM 856 O O . ILE B 1 24 ? -4.875 -1.518 10.133 1 98.5 24 ILE B O 1
ATOM 860 N N . TYR B 1 25 ? -6.574 -0.101 10.219 1 97 25 TYR B N 1
ATOM 861 C CA . TYR B 1 25 ? -7.617 -1.121 10.172 1 97 25 TYR B CA 1
ATOM 862 C C . TYR B 1 25 ? -8.133 -1.308 8.75 1 97 25 TYR B C 1
ATOM 864 O O . TYR B 1 25 ? -8.562 -0.346 8.109 1 97 25 TYR B O 1
ATOM 872 N N . LEU B 1 26 ? -8.039 -2.547 8.289 1 96.38 26 LEU B N 1
ATOM 873 C CA . LEU B 1 26 ? -8.453 -2.857 6.922 1 96.38 26 LEU B CA 1
ATOM 874 C C . LEU B 1 26 ? -9.812 -3.539 6.91 1 96.38 26 LEU B C 1
ATOM 876 O O . LEU B 1 26 ? -10.289 -4.012 7.945 1 96.38 26 LEU B O 1
ATOM 880 N N . GLU B 1 27 ? -10.367 -3.49 5.766 1 92.06 27 GLU B N 1
ATOM 881 C CA . GLU B 1 27 ? -11.633 -4.195 5.594 1 92.06 27 GLU B CA 1
ATOM 882 C C . GLU B 1 27 ? -11.484 -5.684 5.891 1 92.06 27 GLU B C 1
ATOM 884 O O . GLU B 1 27 ? -10.422 -6.27 5.637 1 92.06 27 GLU B O 1
ATOM 889 N N . GLY B 1 28 ? -12.531 -6.289 6.559 1 88.81 28 GLY B N 1
ATOM 890 C CA . GLY B 1 28 ? -12.516 -7.723 6.812 1 88.81 28 GLY B CA 1
ATOM 891 C C . GLY B 1 28 ? -11.875 -8.086 8.141 1 88.81 28 GLY B C 1
ATOM 892 O O . GLY B 1 28 ? -11.625 -9.266 8.406 1 88.81 28 GLY B O 1
ATOM 893 N N . GLY B 1 29 ? -11.484 -7.062 8.867 1 86.38 29 GLY B N 1
ATOM 894 C CA . GLY B 1 29 ? -11.031 -7.309 10.227 1 86.38 29 GLY B CA 1
ATOM 895 C C . GLY B 1 29 ? -9.523 -7.406 10.352 1 86.38 29 GLY B C 1
ATOM 896 O O . GLY B 1 29 ? -9 -7.703 11.43 1 86.38 29 GLY B O 1
ATOM 897 N N . PHE B 1 30 ? -8.812 -7.141 9.312 1 89.88 30 PHE B N 1
ATOM 898 C CA . PHE B 1 30 ? -7.352 -7.16 9.328 1 89.88 30 PHE B CA 1
ATOM 899 C C . PHE B 1 30 ? -6.797 -5.805 9.75 1 89.88 30 PHE B C 1
ATOM 901 O O . PHE B 1 30 ? -7.43 -4.77 9.531 1 89.88 30 PHE B O 1
ATOM 908 N N . GLN B 1 31 ? -5.602 -5.945 10.508 1 94.62 31 GLN B N 1
ATOM 909 C CA . GLN B 1 31 ? -4.934 -4.715 10.906 1 94.62 31 GLN B CA 1
ATOM 910 C C . GLN B 1 31 ? -3.436 -4.785 10.617 1 94.62 31 GLN B C 1
ATOM 912 O O . GLN B 1 31 ? -2.852 -5.871 10.602 1 94.62 31 GLN B O 1
ATOM 917 N N . THR B 1 32 ? -2.889 -3.643 10.344 1 96.44 32 THR B N 1
ATOM 918 C CA . THR B 1 32 ? -1.444 -3.49 10.211 1 96.44 32 THR B CA 1
ATOM 919 C C . THR B 1 32 ? -0.972 -2.193 10.859 1 96.44 32 THR B C 1
ATOM 921 O O . THR B 1 32 ? -1.778 -1.438 11.406 1 96.44 32 THR B O 1
ATOM 924 N N . SER B 1 33 ? 0.317 -2.029 10.961 1 98.12 33 SER B N 1
ATOM 925 C CA . SER B 1 33 ? 0.863 -0.813 11.547 1 98.12 33 SER B CA 1
ATOM 926 C C . SER B 1 33 ? 2.252 -0.506 11 1 98.12 33 SER B C 1
ATOM 928 O O . SER B 1 33 ? 2.883 -1.363 10.383 1 98.12 33 SER B O 1
ATOM 930 N N . GLY B 1 34 ? 2.635 0.72 11.195 1 98.5 34 GLY B N 1
ATOM 931 C CA . GLY B 1 34 ? 3.965 1.149 10.789 1 98.5 34 GLY B CA 1
ATOM 932 C C . GLY B 1 34 ? 4.09 2.654 10.656 1 98.5 34 GLY B C 1
ATOM 933 O O . GLY B 1 34 ? 3.191 3.396 11.062 1 98.5 34 GLY B O 1
ATOM 934 N N . VAL B 1 35 ? 5.262 3.014 10.156 1 98.5 35 VAL B N 1
ATOM 935 C CA . VAL B 1 35 ? 5.508 4.418 9.852 1 98.5 35 VAL B CA 1
ATOM 936 C C . VAL B 1 35 ? 5.246 4.68 8.367 1 98.5 35 VAL B C 1
ATOM 938 O O . VAL B 1 35 ? 5.664 3.9 7.512 1 98.5 35 VAL B O 1
ATOM 941 N N . VAL B 1 36 ? 4.582 5.82 8.125 1 98.31 36 VAL B N 1
ATOM 942 C CA . VAL B 1 36 ? 4.328 6.188 6.734 1 98.31 36 VAL B CA 1
ATOM 943 C C . VAL B 1 36 ? 5.625 6.641 6.074 1 98.31 36 VAL B C 1
ATOM 945 O O . VAL B 1 36 ? 6.289 7.562 6.559 1 98.31 36 VAL B O 1
ATOM 948 N N . ARG B 1 37 ? 5.914 5.977 4.953 1 97.31 37 ARG B N 1
ATOM 949 C CA . ARG B 1 37 ? 7.117 6.34 4.215 1 97.31 37 ARG B CA 1
ATOM 950 C C . ARG B 1 37 ? 6.777 7.203 3.006 1 97.31 37 ARG B C 1
ATOM 952 O O . ARG B 1 37 ? 7.539 8.109 2.648 1 97.31 37 ARG B O 1
ATOM 959 N N . SER B 1 38 ? 5.707 6.898 2.346 1 96.25 38 SER B N 1
ATOM 960 C CA . SER B 1 38 ? 5.207 7.598 1.167 1 96.25 38 SER B CA 1
ATOM 961 C C . SER B 1 38 ? 3.74 7.266 0.908 1 96.25 38 SER B C 1
ATOM 963 O O . SER B 1 38 ? 3.188 6.352 1.525 1 96.25 38 SER B O 1
ATOM 965 N N . PHE B 1 39 ? 3.139 8.102 0.119 1 96.56 39 PHE B N 1
ATOM 966 C CA . PHE B 1 39 ? 1.764 7.816 -0.276 1 96.56 39 PHE B CA 1
ATOM 967 C C . PHE B 1 39 ? 1.411 8.539 -1.57 1 96.56 39 PHE B C 1
ATOM 969 O O . PHE B 1 39 ? 2.107 9.477 -1.976 1 96.56 39 PHE B O 1
ATOM 976 N N . ASP B 1 40 ? 0.423 8.055 -2.229 1 94.12 40 ASP B N 1
ATOM 977 C CA . ASP B 1 40 ? -0.151 8.703 -3.402 1 94.12 40 ASP B CA 1
ATOM 978 C C . ASP B 1 40 ? -1.677 8.68 -3.35 1 94.12 40 ASP B C 1
ATOM 980 O O . ASP B 1 40 ? -2.264 8.562 -2.271 1 94.12 40 ASP B O 1
ATOM 984 N N . ASP B 1 41 ? -2.268 8.875 -4.426 1 92.88 41 ASP B N 1
ATOM 985 C CA . ASP B 1 41 ? -3.719 9.047 -4.434 1 92.88 41 ASP B CA 1
ATOM 986 C C . ASP B 1 41 ? -4.426 7.746 -4.055 1 92.88 41 ASP B C 1
ATOM 988 O O . ASP B 1 41 ? -5.574 7.77 -3.605 1 92.88 41 ASP B O 1
ATOM 992 N N . TYR B 1 42 ? -3.666 6.621 -4.109 1 94.81 42 TYR B N 1
ATOM 993 C CA . TYR B 1 42 ? -4.391 5.359 -3.971 1 94.81 42 TYR B CA 1
ATOM 994 C C . TYR B 1 42 ? -3.732 4.469 -2.926 1 94.81 42 TYR B C 1
ATOM 996 O O . TYR B 1 42 ? -4.348 3.518 -2.436 1 94.81 42 TYR B O 1
ATOM 1004 N N . THR B 1 43 ? -2.432 4.73 -2.604 1 97.44 43 THR B N 1
ATOM 1005 C CA . THR B 1 43 ? -1.707 3.793 -1.754 1 97.44 43 THR B CA 1
ATOM 1006 C C . THR B 1 43 ? -0.913 4.535 -0.682 1 97.44 43 THR B C 1
ATOM 1008 O O . THR B 1 43 ? -0.654 5.73 -0.812 1 97.44 43 THR B O 1
ATOM 1011 N N . VAL B 1 44 ? -0.59 3.832 0.326 1 98.12 44 VAL B N 1
ATOM 1012 C CA . VAL B 1 44 ? 0.282 4.262 1.413 1 98.12 44 VAL B CA 1
ATOM 1013 C C . VAL B 1 44 ? 1.393 3.234 1.622 1 98.12 44 VAL B C 1
ATOM 1015 O O . VAL B 1 44 ? 1.121 2.043 1.792 1 98.12 44 VAL B O 1
ATOM 1018 N N . LEU B 1 45 ? 2.578 3.658 1.61 1 98.25 45 LEU B N 1
ATOM 1019 C CA . LEU B 1 45 ? 3.723 2.797 1.893 1 98.25 45 LEU B CA 1
ATOM 1020 C C . LEU B 1 45 ? 4.105 2.869 3.367 1 98.25 45 LEU B C 1
ATOM 1022 O O . LEU B 1 45 ? 4.414 3.945 3.881 1 98.25 45 LEU B O 1
ATOM 1026 N N . LEU B 1 46 ? 4.113 1.701 3.973 1 98.44 46 LEU B N 1
ATOM 1027 C CA . LEU B 1 46 ? 4.465 1.607 5.387 1 98.44 46 LEU B CA 1
ATOM 1028 C C . LEU B 1 46 ? 5.809 0.911 5.566 1 98.44 46 LEU B C 1
ATOM 1030 O O . LEU B 1 46 ? 6.156 0.015 4.793 1 98.44 46 LEU B O 1
ATOM 1034 N N . GLY B 1 47 ? 6.48 1.363 6.551 1 97.56 47 GLY B N 1
ATOM 1035 C CA . GLY B 1 47 ? 7.652 0.657 7.043 1 97.56 47 GLY B CA 1
ATOM 1036 C C . GLY B 1 47 ? 7.52 0.218 8.492 1 97.56 47 GLY B C 1
ATOM 1037 O O . GLY B 1 47 ? 7.07 0.99 9.336 1 97.56 47 GLY B O 1
ATOM 1038 N N . LYS B 1 48 ? 7.902 -1.117 8.727 1 96 48 LYS B N 1
ATOM 1039 C CA . LYS B 1 48 ? 7.895 -1.657 10.078 1 96 48 LYS B CA 1
ATOM 1040 C C . LYS B 1 48 ? 8.961 -2.734 10.25 1 96 48 LYS B C 1
ATOM 1042 O O . LYS B 1 48 ? 8.945 -3.746 9.547 1 96 48 LYS B O 1
ATOM 1047 N N . ASN B 1 49 ? 9.836 -2.461 11.18 1 93.44 49 ASN B N 1
ATOM 1048 C CA . ASN B 1 49 ? 10.867 -3.441 11.508 1 93.44 49 ASN B CA 1
ATOM 1049 C C . ASN B 1 49 ? 11.602 -3.924 10.266 1 93.44 49 ASN B C 1
ATOM 1051 O O . ASN B 1 49 ? 11.766 -5.129 10.062 1 93.44 49 ASN B O 1
ATOM 1055 N N . GLY B 1 50 ? 11.93 -3.111 9.383 1 90.62 50 GLY B N 1
ATOM 1056 C CA . GLY B 1 50 ? 12.711 -3.434 8.203 1 90.62 50 GLY B CA 1
ATOM 1057 C C . GLY B 1 50 ? 11.875 -3.947 7.051 1 90.62 50 GLY B C 1
ATOM 1058 O O . GLY B 1 50 ? 12.398 -4.191 5.961 1 90.62 50 GLY B O 1
ATOM 1059 N N . GLU B 1 51 ? 10.602 -4.137 7.367 1 95.12 51 GLU B N 1
ATOM 1060 C CA . GLU B 1 51 ? 9.703 -4.605 6.316 1 95.12 51 GLU B CA 1
ATOM 1061 C C . GLU B 1 51 ? 8.898 -3.451 5.723 1 95.12 51 GLU B C 1
ATOM 1063 O O . GLU B 1 51 ? 8.727 -2.412 6.363 1 95.12 51 GLU B O 1
ATOM 1068 N N . GLN B 1 52 ? 8.516 -3.738 4.43 1 97.19 52 GLN B N 1
ATOM 1069 C CA . GLN B 1 52 ? 7.699 -2.742 3.748 1 97.19 52 GLN B CA 1
ATOM 1070 C C . GLN B 1 52 ? 6.355 -3.328 3.328 1 97.19 52 GLN B C 1
ATOM 1072 O O . GLN B 1 52 ? 6.27 -4.504 2.969 1 97.19 52 GLN B O 1
ATOM 1077 N N . SER B 1 53 ? 5.344 -2.469 3.381 1 97.88 53 SER B N 1
ATOM 1078 C CA . SER B 1 53 ? 4.023 -2.861 2.898 1 97.88 53 SER B CA 1
ATOM 1079 C C . SER B 1 53 ? 3.338 -1.712 2.166 1 97.88 53 SER B C 1
ATOM 1081 O O . SER B 1 53 ? 3.367 -0.569 2.627 1 97.88 53 SER B O 1
ATOM 1083 N N . LEU B 1 54 ? 2.826 -1.972 0.972 1 98.25 54 LEU B N 1
ATOM 1084 C CA . LEU B 1 54 ? 2.012 -1.02 0.225 1 98.25 54 LEU B CA 1
ATOM 1085 C C . LEU B 1 54 ? 0.526 -1.254 0.482 1 98.25 54 LEU B C 1
ATOM 1087 O O . LEU B 1 54 ? -0.042 -2.24 0.009 1 98.25 54 LEU B O 1
ATOM 1091 N N . VAL B 1 55 ? -0.121 -0.34 1.174 1 98.19 55 VAL B N 1
ATOM 1092 C CA . VAL B 1 55 ? -1.521 -0.479 1.556 1 98.19 55 VAL B CA 1
ATOM 1093 C C . VAL B 1 55 ? -2.4 0.324 0.6 1 98.19 55 VAL B C 1
ATOM 1095 O O . VAL B 1 55 ? -2.133 1.5 0.34 1 98.19 55 VAL B O 1
ATOM 1098 N N . TYR B 1 56 ? -3.461 -0.31 0.087 1 97.88 56 TYR B N 1
ATOM 1099 C CA . TYR B 1 56 ? -4.391 0.4 -0.786 1 97.88 56 TYR B CA 1
ATOM 1100 C C . TYR B 1 56 ? -5.461 1.118 0.027 1 97.88 56 TYR B C 1
ATOM 1102 O O . TYR B 1 56 ? -6.145 0.501 0.848 1 97.88 56 TYR B O 1
ATOM 1110 N N . LYS B 1 57 ? -5.777 2.32 -0.305 1 96.88 57 LYS B N 1
ATOM 1111 C CA . LYS B 1 57 ? -6.664 3.191 0.459 1 96.88 57 LYS B CA 1
ATOM 1112 C C . LYS B 1 57 ? -8.109 2.717 0.368 1 96.88 57 LYS B C 1
ATOM 1114 O O . LYS B 1 57 ? -8.883 2.873 1.317 1 96.88 57 LYS B O 1
ATOM 1119 N N . HIS B 1 58 ? -8.43 2.168 -0.667 1 96.25 58 HIS B N 1
ATOM 1120 C CA . HIS B 1 58 ? -9.805 1.72 -0.841 1 96.25 58 HIS B CA 1
ATOM 1121 C C . HIS B 1 58 ? -10.133 0.561 0.096 1 96.25 58 HIS B C 1
ATOM 1123 O O . HIS B 1 58 ? -11.305 0.211 0.275 1 96.25 58 HIS B O 1
ATOM 1129 N N . ALA B 1 59 ? -9.102 -0.024 0.724 1 96.25 59 ALA B N 1
ATOM 1130 C CA . ALA B 1 59 ? -9.297 -1.151 1.633 1 96.25 59 ALA B CA 1
ATOM 1131 C C . ALA B 1 59 ? -9.219 -0.702 3.088 1 96.25 59 ALA B C 1
ATOM 1133 O O . ALA B 1 59 ? -9.445 -1.498 4.004 1 96.25 59 ALA B O 1
ATOM 1134 N N . VAL B 1 60 ? -8.891 0.537 3.381 1 97.25 60 VAL B N 1
ATOM 1135 C CA . VAL B 1 60 ? -8.688 1.054 4.73 1 97.25 60 VAL B CA 1
ATOM 1136 C C . VAL B 1 60 ? -10.031 1.448 5.336 1 97.25 60 VAL B C 1
ATOM 1138 O O . VAL B 1 60 ? -10.836 2.133 4.695 1 97.25 60 VAL B O 1
ATOM 1141 N N . LYS B 1 61 ? -10.234 1.026 6.559 1 95.69 61 LYS B N 1
ATOM 1142 C CA . LYS B 1 61 ? -11.398 1.444 7.328 1 95.69 61 LYS B CA 1
ATOM 1143 C C . LYS B 1 61 ? -11.07 2.627 8.234 1 95.69 61 LYS B C 1
ATOM 1145 O O . LYS B 1 61 ? -11.859 3.57 8.344 1 95.69 61 LYS B O 1
ATOM 1150 N N . MET B 1 62 ? -9.898 2.451 8.852 1 97.31 62 MET B N 1
ATOM 1151 C CA . MET B 1 62 ? -9.547 3.443 9.859 1 97.31 62 MET B CA 1
ATOM 1152 C C . MET B 1 62 ? -8.039 3.484 10.086 1 97.31 62 MET B C 1
ATOM 1154 O O . MET B 1 62 ? -7.359 2.463 9.953 1 97.31 62 MET B O 1
ATOM 1158 N N . MET B 1 63 ? -7.59 4.734 10.383 1 98.25 63 MET B N 1
ATOM 1159 C CA . MET B 1 63 ? -6.207 4.922 10.812 1 98.25 63 MET B CA 1
ATOM 1160 C C . MET B 1 63 ? -6.148 5.613 12.172 1 98.25 63 MET B C 1
ATOM 1162 O O . MET B 1 63 ? -6.863 6.59 12.406 1 98.25 63 MET B O 1
ATOM 1166 N N . VAL B 1 64 ? -5.254 5.066 13.102 1 98.31 64 VAL B N 1
ATOM 1167 C CA . VAL B 1 64 ? -5.133 5.602 14.453 1 98.31 64 VAL B CA 1
ATOM 1168 C C . VAL B 1 64 ? -3.668 5.895 14.766 1 98.31 64 VAL B C 1
ATOM 1170 O O . VAL B 1 64 ? -2.883 4.977 15.016 1 98.31 64 VAL B O 1
ATOM 1173 N N . PRO B 1 65 ? -3.307 7.137 14.766 1 98.38 65 PRO B N 1
ATOM 1174 C CA . PRO B 1 65 ? -1.925 7.484 15.102 1 98.38 65 PRO B CA 1
ATOM 1175 C C . PRO B 1 65 ? -1.586 7.195 16.562 1 98.38 65 PRO B C 1
ATOM 1177 O O . PRO B 1 65 ? -2.471 7.219 17.422 1 98.38 65 PRO B O 1
ATOM 1180 N N . SER B 1 66 ? -0.314 6.992 16.797 1 98.31 66 SER B N 1
ATOM 1181 C CA . SER B 1 66 ? 0.14 6.688 18.156 1 98.31 66 SER B CA 1
ATOM 1182 C C . SER B 1 66 ? 0.237 7.953 19 1 98.31 66 SER B C 1
ATOM 1184 O O . SER B 1 66 ? 0.321 7.879 20.234 1 98.31 66 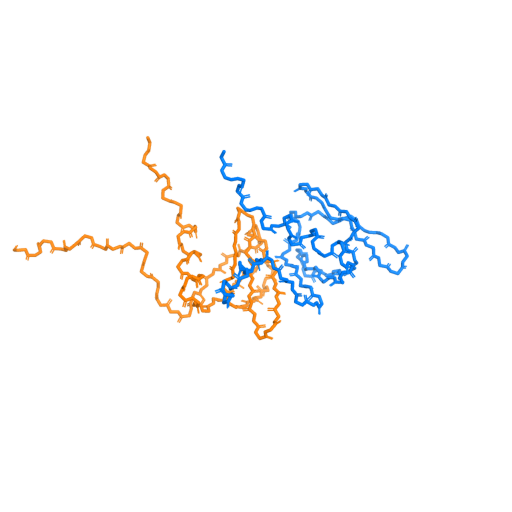SER B O 1
ATOM 1186 N N . LYS B 1 67 ? 0.338 9.109 18.344 1 96.25 67 LYS B N 1
ATOM 1187 C CA . LYS B 1 67 ? 0.399 10.414 19 1 96.25 67 LYS B CA 1
ATOM 1188 C C . LYS B 1 67 ? -0.614 11.383 18.406 1 96.25 67 LYS B C 1
ATOM 1190 O O . LYS B 1 67 ? -1.037 11.211 17.266 1 96.25 67 LYS B O 1
ATOM 1195 N N . TYR B 1 68 ? -0.9 12.375 19.188 1 94.12 68 TYR B N 1
ATOM 1196 C CA . TYR B 1 68 ? -1.802 13.422 18.703 1 94.12 68 TYR B CA 1
ATOM 1197 C C . TYR B 1 68 ? -1.183 14.195 17.547 1 94.12 68 TYR B C 1
ATOM 1199 O O . TYR B 1 68 ? -0.001 14.547 17.594 1 94.12 68 TYR B O 1
ATOM 1207 N N . ILE B 1 69 ? -2.074 14.367 16.531 1 92.62 69 ILE B N 1
ATOM 1208 C CA . ILE B 1 69 ? -1.643 15.102 15.352 1 92.62 69 ILE B CA 1
ATOM 1209 C C . ILE B 1 69 ? -2.373 16.438 15.289 1 92.62 69 ILE B C 1
ATOM 1211 O O . ILE B 1 69 ? -3.605 16.484 15.281 1 92.62 69 ILE B O 1
ATOM 1215 N N . LYS B 1 70 ? -1.654 17.547 15.273 1 87.5 70 LYS B N 1
ATOM 1216 C CA . LYS B 1 70 ? -2.254 18.875 15.156 1 87.5 70 LYS B CA 1
ATOM 1217 C C . LYS B 1 70 ? -2.408 19.281 13.695 1 87.5 70 LYS B C 1
ATOM 1219 O O . LYS B 1 70 ? -1.431 19.672 13.039 1 87.5 70 LYS B O 1
ATOM 1224 N N . LEU B 1 71 ? -3.539 19.172 13.164 1 84.88 71 LEU B N 1
ATOM 1225 C CA . LEU B 1 71 ? -3.781 19.438 11.742 1 84.88 71 LEU B CA 1
ATOM 1226 C C . LEU B 1 71 ? -3.988 20.938 11.5 1 84.88 71 LEU B C 1
ATOM 1228 O O . LEU B 1 71 ? -3.635 21.438 10.43 1 84.88 71 LEU B O 1
ATOM 1232 N N . PHE B 1 72 ? -4.75 21.625 12.43 1 76.88 72 PHE B N 1
ATOM 1233 C CA . PHE B 1 72 ? -5.086 23.031 12.195 1 76.88 72 PHE B CA 1
ATOM 1234 C C . PHE B 1 72 ? -4.469 23.922 13.273 1 76.88 72 PHE B C 1
ATOM 1236 O O . PHE B 1 72 ? -4.352 23.5 14.43 1 76.88 72 PHE B O 1
ATOM 1243 N N . GLN B 1 73 ? -3.514 24.719 12.93 1 63.59 73 GLN B N 1
ATOM 1244 C CA . GLN B 1 73 ? -3.143 25.734 13.914 1 63.59 73 GLN B CA 1
ATOM 1245 C C . GLN B 1 73 ? -4.312 26.672 14.203 1 63.59 73 GLN B C 1
ATOM 1247 O O . GLN B 1 73 ? -4.973 27.156 13.281 1 63.59 73 GLN B O 1
ATOM 1252 N N . GLU B 1 74 ? -4.938 26.375 15.312 1 59.06 74 GLU B N 1
ATOM 1253 C CA . GLU B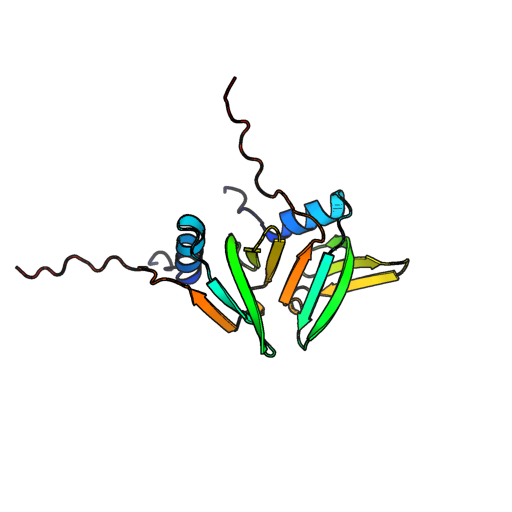 1 74 ? -6.004 27.281 15.75 1 59.06 74 GLU B CA 1
ATOM 1254 C C . GLU B 1 74 ? -5.555 28.734 15.719 1 59.06 74 GLU B C 1
ATOM 1256 O O . GLU B 1 74 ? -4.398 29.031 16.031 1 59.06 74 GLU B O 1
ATOM 1261 N N . PRO B 1 75 ? -6.25 29.531 14.984 1 59.62 75 PRO B N 1
ATOM 1262 C CA . PRO B 1 75 ? -5.898 30.953 15.07 1 59.62 75 PRO B CA 1
ATOM 1263 C C . PRO B 1 75 ? -5.707 31.422 16.516 1 59.62 75 PRO B C 1
ATOM 1265 O O . PRO B 1 75 ? -6.305 30.859 17.438 1 59.62 75 PRO B O 1
ATOM 1268 N N . PRO B 1 76 ? -4.559 32 16.891 1 58.88 76 PRO B N 1
ATOM 1269 C CA . PRO B 1 76 ? -4.383 32.562 18.234 1 58.88 76 PRO B CA 1
ATOM 1270 C C . PRO B 1 76 ? -5.664 33.188 18.797 1 58.88 76 PRO B C 1
ATOM 1272 O O . PRO B 1 76 ? -6.426 33.812 18.047 1 58.88 76 PRO B O 1
ATOM 1275 N N . SER B 1 77 ? -6.359 32.438 19.625 1 58.28 77 SER B N 1
ATOM 1276 C CA . SER B 1 77 ? -7.492 33.094 20.297 1 58.28 77 SER B CA 1
ATOM 1277 C C . SER B 1 77 ? -7.16 34.5 20.703 1 58.28 77 SER B C 1
ATOM 1279 O O . SER B 1 77 ? -6.074 34.781 21.219 1 58.28 77 SER B O 1
ATOM 1281 N N . LYS B 1 78 ? -7.656 35.469 19.938 1 53.84 78 LYS B N 1
ATOM 1282 C CA . LYS B 1 78 ? -7.609 36.875 20.406 1 53.84 78 LYS B CA 1
ATOM 1283 C C . LYS B 1 78 ? -8.07 36.969 21.859 1 53.84 78 LYS B C 1
ATOM 1285 O O . LYS B 1 78 ? -9.266 37.031 22.125 1 53.84 78 LYS B O 1
ATOM 1290 N N . ASP B 1 79 ? -7.754 36.188 22.797 1 49.94 79 ASP B N 1
ATOM 1291 C CA . ASP B 1 79 ? -8.141 36.656 24.125 1 49.94 79 ASP B CA 1
ATOM 1292 C C . ASP B 1 79 ? -7.48 38 24.453 1 49.94 79 ASP B C 1
ATOM 1294 O O . ASP B 1 79 ? -6.285 38.031 24.766 1 49.94 79 ASP B O 1
ATOM 1298 N N . GLU B 1 80 ? -7.445 39.031 23.547 1 37.53 80 GLU B N 1
ATOM 1299 C CA . GLU B 1 80 ? -7.332 40.281 24.312 1 37.53 80 GLU B CA 1
ATOM 1300 C C . GLU B 1 80 ? -8.594 40.562 25.125 1 37.53 80 GLU B C 1
ATOM 1302 O O . GLU B 1 80 ? -9.703 40.312 24.656 1 37.53 80 GLU B O 1
#

Organism: Petrotoga mobilis (strain DSM 10674 / SJ95) (NCBI:txid403833)

Foldseek 3Di:
DPPPPPPVVLVLVQQQVVQWKKKWAFPPGDIDIAGFPDDDDFWTWGDDPNDIDIGGPVGTDDMDTPDDDDRDPDPPPPPD/DPPPPPVVVLVLVQQQVVQWKKKWAFPPGDIDIAGFPDDDPFWTWGDDPNDIDIGGPVGTDDMDTPDDDDRDDDDPPPPD

Nearest PDB structures (foldseek):
  4y91-assembly2_I  TM=9.908E-01  e=1.005E-08  Thermotoga maritima MSB8
  6gwk-assembly1_C  TM=9.580E-01  e=1.488E-07  Caulobacter vibrioides CB15
  6gwk-assembly1_B  TM=8.709E-01  e=5.063E-08  Caulobacter vibrioides CB15
  5szd-assembly1_A  TM=9.457E-01  e=1.890E-07  Aquifex aeolicus VF5
  4noy-assembly1_A  TM=9.228E-01  e=2.262E-07  Listeria monocytogenes

Sequence (160 aa):
MAEKFNLQDRFLNILRINKIEVKIYLEGGFQTSGVVRSFDDYTVLLGKNGEQSLVYKHAVKMMVPSKYIKLFQEPPSKDEMAEKFNLQDRFLNILRINKIEVKIYLEGGFQTSGVVRSFDDYTVLLGKNGEQSLVYKHAVKMMVPSKYIKLFQEPPSKDE

Radius of gyration: 17.99 Å; Cα contacts (8 Å, |Δi|>4): 275; chains: 2; bounding box: 45×62×40 Å

InterPro domains:
  IPR005001 RNA-binding protein Hfq [MF_00436] (3-65)
  IP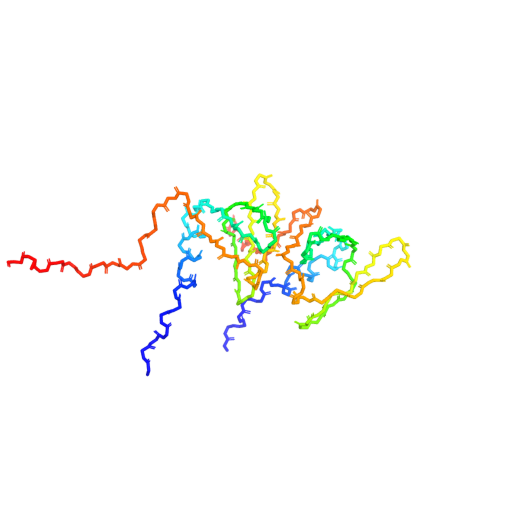R005001 RNA-binding protein Hfq [PF17209] (7-70)
  IPR005001 RNA-binding protein Hfq [PTHR34772] (1-74)
  IPR005001 RNA-binding protein Hfq [TIGR02383] (5-64)
  IPR005001 RNA-binding protein Hfq [cd01716] (6-65)
  IPR010920 LSM domain superfamily [SSF50182] (6-71)
  IPR047575 Sm domain [PS52002] (9-69)

Secondary structure (DSSP, 8-state):
------HHHHHHHHHHHHT-EEEEEEGGG-EEEEEEEEE-SSEEEEEETTEEEEEEGGGEEEEEESS----S--------/------HHHHHHHHHHHTT-EEEEEEGGG-EEEEEEEEE-SSEEEEEETTEEEEEEGGGEEEEEESS----S--------

pLDDT: mean 88.72, std 17.0, range [32.28, 98.81]

Solvent-accessible surface area (backbone atoms only — not comparable to full-atom values): 9440 Å² total; per-residue (Å²): 124,79,76,70,74,54,50,68,60,52,56,52,46,51,28,31,77,66,57,39,45,31,39,36,34,32,65,84,78,42,72,51,65,28,25,39,75,48,72,62,98,53,37,37,31,30,37,45,95,92,40,76,48,80,42,52,51,93,46,39,34,34,37,34,51,77,60,81,78,82,83,71,79,71,72,74,71,75,76,118,126,79,77,76,79,56,60,65,59,52,54,51,46,52,28,33,77,66,57,39,43,30,40,37,34,31,63,86,79,42,73,51,64,27,25,41,74,48,65,46,98,53,37,37,32,32,39,44,94,83,39,49,35,43,33,29,53,93,28,54,73,44,76,49,62,78,59,92,78,84,85,67,82,70,72,77,75,76,78,118